Protein AF-A0A453PTB4-F1 (afdb_monomer)

Radius of gyration: 17.23 Å; Cα contacts (8 Å, |Δi|>4): 61; chains: 1; bounding box: 40×34×46 Å

Mean predicted aligned error: 6.84 Å

Secondary structure (DSSP, 8-state):
--HHHHHHHHHHHHHHHHHHIIIIIIITTTTGGGG--HHHHHHHHHHHHTHHHHHHHHS--TTTTTS-GGG-HHHHHHHHHHHHHHHIIIIIHHHHHHHHTPPP-S----S--

Organism: Aegilops tauschii subsp. strangulata (NCBI:txid200361)

Sequence (113 aa):
ADGSKRWGEKFFLLYTPFWLTLCLGVVVPFKLYESFTELEYLVLGLVSTVPAFVIPLLFVGKADSIRSLKDRYWVKANVWIIIFSYVGNYFWTHYFFTVLGASYTFPSWRMNN

Solvent-accessible surface area (backbone atoms only — not comparable to full-atom values): 6624 Å² total; per-residue (Å²): 129,62,61,35,49,58,49,35,54,53,49,52,63,68,46,48,60,57,45,44,42,50,50,63,62,42,35,54,77,70,48,49,66,81,77,47,49,32,63,53,51,50,48,54,52,44,68,55,46,49,55,74,53,52,50,58,67,74,61,59,51,80,68,40,67,86,49,57,68,87,74,33,43,54,50,52,52,50,53,49,50,51,53,52,48,49,49,45,65,68,65,46,44,58,55,54,29,64,74,69,72,54,79,87,84,71,68,64,78,70,93,70,135

Foldseek 3Di:
DQPLVVVLVVLVVVLVCVLCCLVVVPCVVVVVQVVDAQVNVVVNVCVSVVCLVVVCVVDPDPSCPVPDLVPRPSSVVVVVVVVCCCCCVPPVVVVVCVVVVHDDPGHHDDPDD

pLDDT: mean 83.21, std 9.12, range [52.53, 93.94]

Structure (mmCIF, N/CA/C/O backbone):
data_AF-A0A453PTB4-F1
#
_entry.id   AF-A0A453PTB4-F1
#
loop_
_atom_site.group_PDB
_atom_site.id
_atom_site.type_symbol
_atom_site.label_atom_id
_atom_site.label_alt_id
_atom_site.label_comp_id
_atom_site.label_asym_id
_atom_site.label_entity_id
_atom_site.label_seq_id
_atom_site.pdbx_PDB_ins_code
_atom_site.Cartn_x
_atom_site.Cartn_y
_atom_site.Cartn_z
_atom_site.occupancy
_atom_site.B_iso_or_equiv
_atom_site.auth_seq_id
_atom_site.auth_comp_id
_atom_site.auth_asym_id
_atom_site.auth_atom_id
_atom_site.pdbx_PDB_model_num
ATOM 1 N N . ALA A 1 1 ? 9.752 8.752 -24.325 1.00 54.38 1 ALA A N 1
ATOM 2 C CA . ALA A 1 1 ? 9.375 8.381 -22.944 1.00 54.38 1 ALA A CA 1
ATOM 3 C C . ALA A 1 1 ? 10.131 7.116 -22.555 1.00 54.38 1 ALA A C 1
ATOM 5 O O . ALA A 1 1 ? 10.164 6.198 -23.366 1.00 54.38 1 ALA A O 1
ATOM 6 N N . ASP A 1 2 ? 10.768 7.081 -21.381 1.00 77.75 2 ASP A N 1
ATOM 7 C CA . ASP A 1 2 ? 11.535 5.913 -20.921 1.00 77.75 2 ASP A CA 1
ATOM 8 C C . ASP A 1 2 ? 10.615 4.682 -20.780 1.00 77.75 2 ASP A C 1
ATOM 10 O O . ASP A 1 2 ? 9.521 4.773 -20.211 1.00 77.75 2 ASP A O 1
ATOM 14 N N . GLY A 1 3 ? 11.027 3.539 -21.335 1.00 80.12 3 GLY A N 1
ATOM 15 C CA . GLY A 1 3 ? 10.202 2.327 -21.412 1.00 80.12 3 GLY A CA 1
ATOM 16 C C . GLY A 1 3 ? 9.817 1.768 -20.038 1.00 80.12 3 GLY A C 1
ATOM 17 O O . GLY A 1 3 ? 8.712 1.247 -19.884 1.00 80.12 3 GLY A O 1
ATOM 18 N N . SER A 1 4 ? 10.692 1.958 -19.044 1.00 81.19 4 SER A N 1
ATOM 19 C CA . SER A 1 4 ? 10.474 1.595 -17.635 1.00 81.19 4 SER A CA 1
ATOM 20 C C . SER A 1 4 ? 9.325 2.389 -17.006 1.00 81.19 4 SER A C 1
ATOM 22 O O . SER A 1 4 ? 8.403 1.824 -16.417 1.00 81.19 4 SER A O 1
ATOM 24 N N . LYS A 1 5 ? 9.319 3.714 -17.213 1.00 84.75 5 LYS A N 1
ATOM 25 C CA . LYS A 1 5 ? 8.285 4.608 -16.677 1.00 84.75 5 LYS A CA 1
ATOM 26 C C . LYS A 1 5 ? 6.906 4.266 -17.236 1.00 84.75 5 LYS A C 1
ATOM 28 O O . LYS A 1 5 ? 5.970 4.062 -16.470 1.00 84.75 5 LYS A O 1
ATOM 33 N N . ARG A 1 6 ? 6.803 4.108 -18.561 1.00 87.19 6 ARG A N 1
ATOM 34 C CA . ARG A 1 6 ? 5.532 3.769 -19.226 1.00 87.19 6 ARG A CA 1
ATOM 35 C C . ARG A 1 6 ? 4.959 2.438 -18.740 1.00 87.19 6 ARG A C 1
ATOM 37 O O . ARG A 1 6 ? 3.744 2.292 -18.641 1.00 87.19 6 ARG A O 1
ATOM 44 N N . TRP A 1 7 ? 5.818 1.447 -18.511 1.00 87.44 7 TRP A N 1
ATOM 45 C CA . TRP A 1 7 ? 5.382 0.150 -18.006 1.00 87.44 7 TRP A CA 1
ATOM 46 C C . TRP A 1 7 ? 4.860 0.263 -16.568 1.00 87.44 7 TRP A C 1
ATOM 48 O O . TRP A 1 7 ? 3.751 -0.196 -16.299 1.00 87.44 7 TRP A O 1
ATOM 58 N N . GLY A 1 8 ? 5.599 0.952 -15.690 1.00 86.75 8 GLY A N 1
ATOM 59 C CA . GLY A 1 8 ? 5.185 1.180 -14.305 1.00 86.75 8 GLY A CA 1
ATOM 60 C C . GLY A 1 8 ? 3.863 1.944 -14.194 1.00 86.75 8 GLY A C 1
ATOM 61 O O . GLY A 1 8 ? 2.968 1.505 -13.483 1.00 86.75 8 GLY A O 1
ATOM 62 N N . GLU A 1 9 ? 3.690 3.033 -14.947 1.00 89.62 9 GLU A N 1
ATOM 63 C CA . GLU A 1 9 ? 2.439 3.812 -14.954 1.00 89.62 9 GLU A CA 1
ATOM 64 C C . GLU A 1 9 ? 1.232 2.970 -15.385 1.00 89.62 9 GLU A C 1
ATOM 66 O O . GLU A 1 9 ? 0.188 3.007 -14.735 1.00 89.62 9 GLU A O 1
ATOM 71 N N . LYS A 1 10 ? 1.379 2.161 -16.445 1.00 89.50 10 LYS A N 1
ATOM 72 C CA . LYS A 1 10 ? 0.318 1.240 -16.881 1.00 89.50 10 LYS A CA 1
ATOM 73 C C . LYS A 1 10 ? -0.006 0.198 -15.817 1.00 89.50 10 LYS A C 1
ATOM 75 O O . LYS A 1 10 ? -1.179 -0.094 -15.611 1.00 89.50 10 LYS A O 1
ATOM 80 N N . PHE A 1 11 ? 1.014 -0.355 -15.162 1.00 90.06 11 PHE A N 1
ATOM 81 C CA . PHE A 1 11 ? 0.823 -1.312 -14.079 1.00 90.06 11 PHE A CA 1
ATOM 82 C C . PHE A 1 11 ? 0.032 -0.689 -12.924 1.00 90.06 11 PHE A C 1
ATOM 84 O O . PHE A 1 11 ? -0.995 -1.240 -12.538 1.00 90.06 11 PHE A O 1
ATOM 91 N N . PHE A 1 12 ? 0.450 0.478 -12.424 1.00 89.94 12 PHE A N 1
ATOM 92 C CA . PHE A 1 12 ? -0.246 1.141 -11.320 1.00 89.94 12 PHE A CA 1
ATOM 93 C C . PHE A 1 12 ? -1.689 1.488 -11.680 1.00 89.94 12 PHE A C 1
ATOM 95 O O . PHE A 1 12 ? -2.577 1.244 -10.872 1.00 89.94 12 PHE A O 1
ATOM 102 N N . LEU A 1 13 ? -1.937 1.971 -12.900 1.00 92.19 13 LEU A N 1
ATOM 103 C CA . LEU A 1 13 ? -3.284 2.311 -13.359 1.00 92.19 13 LEU A CA 1
ATOM 104 C C . LEU A 1 13 ? -4.198 1.079 -13.475 1.00 92.19 13 LEU A C 1
ATOM 106 O O . LEU A 1 13 ? -5.373 1.154 -13.129 1.00 92.19 13 LEU A O 1
ATOM 110 N N . LEU A 1 14 ? -3.663 -0.065 -13.914 1.00 91.56 14 LEU A N 1
ATOM 111 C CA . LEU A 1 14 ? -4.390 -1.342 -13.923 1.00 91.56 14 LEU A CA 1
ATOM 112 C C . LEU A 1 14 ? -4.573 -1.932 -12.522 1.00 91.56 14 LEU A C 1
ATOM 114 O O . LEU A 1 14 ? -5.521 -2.677 -12.294 1.00 91.56 14 LEU A O 1
ATOM 118 N N . TYR A 1 15 ? -3.677 -1.609 -11.591 1.00 91.12 15 TYR A N 1
ATOM 119 C CA . TYR A 1 15 ? -3.769 -2.026 -10.198 1.00 91.12 15 TYR A CA 1
ATOM 120 C C . TYR A 1 15 ? -4.763 -1.174 -9.395 1.00 91.12 15 TYR A C 1
ATOM 122 O O . TYR A 1 15 ? -5.348 -1.658 -8.428 1.00 91.12 15 TYR A O 1
ATOM 130 N N . THR A 1 16 ? -5.004 0.076 -9.801 1.00 91.62 16 THR A N 1
ATOM 131 C CA . THR A 1 16 ? -5.905 1.006 -9.107 1.00 91.62 16 THR A CA 1
ATOM 132 C C . THR A 1 16 ? -7.298 0.427 -8.803 1.00 91.62 16 THR A C 1
ATOM 134 O O . THR A 1 16 ? -7.738 0.535 -7.657 1.00 91.62 16 THR A O 1
ATOM 137 N N . PRO A 1 17 ? -7.989 -0.246 -9.742 1.00 93.94 17 PRO A N 1
ATOM 138 C CA . PRO A 1 17 ? -9.278 -0.871 -9.465 1.00 93.94 17 PRO A CA 1
ATOM 139 C C . PRO A 1 17 ? -9.236 -1.941 -8.371 1.00 93.94 17 PRO A C 1
ATOM 141 O O . PRO A 1 17 ? -10.226 -2.109 -7.669 1.00 93.94 17 PRO A O 1
ATOM 144 N N . PHE A 1 18 ? -8.125 -2.662 -8.191 1.00 92.75 18 PHE A N 1
ATOM 145 C CA . PHE A 1 18 ? -8.049 -3.759 -7.220 1.00 92.75 18 PHE A CA 1
ATOM 146 C C . PHE A 1 18 ? -8.206 -3.258 -5.781 1.00 92.75 18 PHE A C 1
ATOM 148 O O . PHE A 1 18 ? -9.111 -3.684 -5.067 1.00 92.75 18 PHE A O 1
ATOM 155 N N . TRP A 1 19 ? -7.371 -2.310 -5.354 1.00 91.31 19 TRP A N 1
ATOM 156 C CA . TRP A 1 19 ? -7.461 -1.798 -3.985 1.00 91.31 19 TRP A CA 1
ATOM 157 C C . TRP A 1 19 ? -8.704 -0.920 -3.783 1.00 91.31 19 TRP A C 1
ATOM 159 O O . TRP A 1 19 ? -9.279 -0.924 -2.697 1.00 91.31 19 TRP A O 1
ATOM 169 N N . LEU A 1 20 ? -9.170 -0.213 -4.824 1.00 92.94 20 LEU A N 1
ATOM 170 C CA . LEU A 1 20 ? -10.415 0.559 -4.759 1.00 92.94 20 LEU A CA 1
ATOM 171 C C . LEU A 1 20 ? -11.633 -0.344 -4.563 1.00 92.94 20 LEU A C 1
ATOM 173 O O . LEU A 1 20 ? -12.476 -0.053 -3.722 1.00 92.94 20 LEU A O 1
ATOM 177 N N . THR A 1 21 ? -11.734 -1.440 -5.315 1.00 93.75 21 THR A N 1
ATOM 178 C CA . THR A 1 21 ? -12.848 -2.390 -5.170 1.00 93.75 21 THR A CA 1
ATOM 179 C C . THR A 1 21 ? -12.804 -3.085 -3.814 1.00 93.75 21 THR A C 1
ATOM 181 O O . THR A 1 21 ? -13.838 -3.183 -3.163 1.00 93.75 21 THR A O 1
ATOM 184 N N . LEU A 1 22 ? -11.621 -3.472 -3.332 1.00 92.06 22 LEU A N 1
ATOM 185 C CA . LEU A 1 22 ? -11.445 -4.037 -1.993 1.00 92.06 22 LEU A CA 1
ATOM 186 C C . LEU A 1 22 ? -11.893 -3.055 -0.891 1.00 92.06 22 LEU A C 1
ATOM 188 O O . LEU A 1 22 ? -12.760 -3.379 -0.081 1.00 92.06 22 LEU A O 1
ATOM 192 N N . CYS A 1 23 ? -11.341 -1.840 -0.866 1.00 90.31 23 CYS A N 1
ATOM 193 C CA . CYS A 1 23 ? -11.603 -0.883 0.210 1.00 90.31 23 CYS A CA 1
ATOM 194 C C . CYS A 1 23 ? -12.980 -0.212 0.077 1.00 90.31 23 CYS A C 1
ATOM 196 O O . CYS A 1 23 ? -13.773 -0.220 1.014 1.00 90.31 23 CYS A O 1
ATOM 198 N N . LEU A 1 24 ? -13.286 0.369 -1.085 1.00 90.94 24 LEU A N 1
ATOM 199 C CA . LEU A 1 24 ? -14.508 1.155 -1.292 1.00 90.94 24 LEU A CA 1
ATOM 200 C C . LEU A 1 24 ? -15.682 0.323 -1.810 1.00 90.94 24 LEU A C 1
ATOM 202 O O . LEU A 1 24 ? -16.826 0.703 -1.591 1.00 90.94 24 LEU A O 1
ATOM 206 N N . GLY A 1 25 ? -15.422 -0.781 -2.510 1.00 91.81 25 GLY A N 1
ATOM 207 C CA . GLY A 1 25 ? -16.471 -1.653 -3.048 1.00 91.81 25 GLY A CA 1
ATOM 208 C C . GLY A 1 25 ? -16.929 -2.741 -2.076 1.00 91.81 25 GLY A C 1
ATOM 209 O O . GLY A 1 25 ? -18.082 -3.158 -2.145 1.00 91.81 25 GLY A O 1
ATOM 210 N N . VAL A 1 26 ? -16.060 -3.182 -1.160 1.00 91.88 26 VAL A N 1
ATOM 211 C CA . VAL A 1 26 ? -16.374 -4.242 -0.189 1.00 91.88 26 VAL A CA 1
ATOM 212 C C . VAL A 1 26 ? -16.363 -3.706 1.241 1.00 91.88 26 VAL A C 1
ATOM 214 O O . VAL A 1 26 ? -17.392 -3.725 1.910 1.00 91.88 26 VAL A O 1
ATOM 217 N N . VAL A 1 27 ? -15.240 -3.181 1.731 1.00 91.50 27 VAL A N 1
ATOM 218 C CA . VAL A 1 27 ? -15.134 -2.827 3.160 1.00 91.50 27 VAL A CA 1
ATOM 219 C C . VAL A 1 27 ? -16.122 -1.730 3.570 1.00 91.50 27 VAL A C 1
ATOM 221 O O . VAL A 1 27 ? -16.765 -1.857 4.613 1.00 91.50 27 VAL A O 1
ATOM 224 N N . VAL A 1 28 ? -16.285 -0.685 2.753 1.00 91.38 28 VAL A N 1
ATOM 225 C CA . VAL A 1 28 ? -17.200 0.429 3.061 1.00 91.38 28 VAL A CA 1
ATOM 226 C C . VAL A 1 28 ? -18.684 0.032 2.970 1.00 91.38 28 VAL A C 1
ATOM 228 O O . VAL A 1 28 ?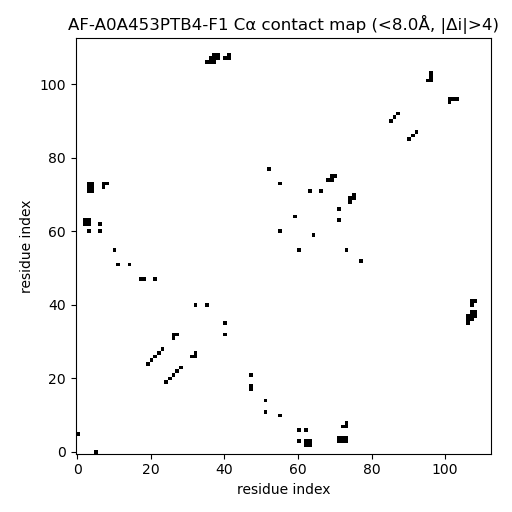 -19.391 0.251 3.954 1.00 91.38 28 VAL A O 1
ATOM 231 N N . PRO A 1 29 ? -19.199 -0.574 1.877 1.00 92.25 29 PRO A N 1
ATOM 232 C CA . PRO A 1 29 ? -20.634 -0.844 1.745 1.00 92.25 29 PRO A CA 1
ATOM 233 C C . PRO A 1 29 ? -21.146 -1.880 2.746 1.00 92.25 29 PRO A C 1
ATOM 235 O O . PRO A 1 29 ? -22.265 -1.759 3.238 1.00 92.25 29 PRO A O 1
ATOM 238 N N . PHE A 1 30 ? -20.312 -2.866 3.088 1.00 91.69 30 PHE A N 1
ATOM 239 C CA . PHE A 1 30 ? -20.631 -3.877 4.097 1.00 91.69 30 PHE A CA 1
ATOM 240 C C . PHE A 1 30 ? -20.300 -3.431 5.528 1.00 91.69 30 PHE A C 1
ATOM 242 O O . PHE A 1 30 ? -20.518 -4.201 6.459 1.00 91.69 30 PHE A O 1
ATOM 249 N N . LYS A 1 31 ? -19.779 -2.208 5.713 1.00 88.62 31 LYS A N 1
ATOM 250 C CA . LYS A 1 31 ? -19.383 -1.643 7.014 1.00 88.62 31 LYS A CA 1
ATOM 251 C C . LYS A 1 31 ? -18.438 -2.533 7.825 1.00 88.62 31 LYS A C 1
ATOM 253 O O . LYS A 1 31 ? -18.411 -2.466 9.049 1.00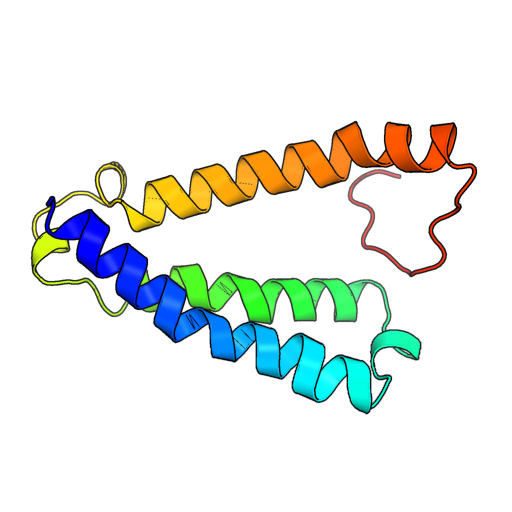 88.62 31 LYS A O 1
ATOM 258 N N . LEU A 1 32 ? -17.624 -3.346 7.150 1.00 87.25 32 LEU A N 1
ATOM 259 C CA . LEU A 1 32 ? -16.733 -4.307 7.813 1.00 87.25 32 LEU A CA 1
ATOM 260 C C . LEU A 1 32 ? -15.712 -3.607 8.716 1.00 87.25 32 LEU A C 1
ATOM 262 O O . LEU A 1 32 ? -15.297 -4.155 9.734 1.00 87.25 32 LEU A O 1
ATOM 266 N N . TYR A 1 33 ? -15.375 -2.363 8.371 1.00 84.75 33 TYR A N 1
ATOM 267 C CA . TYR A 1 33 ? -14.504 -1.513 9.165 1.00 84.75 33 TYR A CA 1
ATOM 268 C C . TYR A 1 33 ? -15.020 -1.309 10.605 1.00 84.75 33 TYR A C 1
ATOM 270 O O . TYR A 1 33 ? -14.211 -1.181 11.508 1.00 84.75 33 TYR A O 1
ATOM 278 N N . GLU A 1 34 ? -16.329 -1.335 10.878 1.00 85.88 34 GLU A N 1
ATOM 279 C CA . GLU A 1 34 ? -16.841 -1.127 12.248 1.00 85.88 34 GLU A CA 1
ATOM 280 C C . GLU A 1 34 ? -16.464 -2.267 13.205 1.00 85.88 34 GLU A C 1
ATOM 282 O O . GLU A 1 34 ? -16.318 -2.049 14.406 1.00 85.88 34 GLU A O 1
ATOM 287 N N . SER A 1 35 ? -16.287 -3.478 12.673 1.00 84.88 35 SER A N 1
ATOM 288 C CA . SER A 1 35 ? -15.917 -4.667 13.446 1.00 84.88 35 SER A CA 1
ATOM 289 C C . SER A 1 35 ? -14.416 -4.943 13.487 1.00 84.88 35 SER A C 1
ATOM 291 O O . SER A 1 35 ? -13.996 -5.855 14.195 1.00 84.88 35 SER A O 1
ATOM 293 N N . PHE A 1 36 ? -13.612 -4.204 12.719 1.00 87.62 36 PHE A N 1
ATOM 294 C CA . PHE A 1 36 ? -12.194 -4.507 12.582 1.00 87.62 36 PHE A CA 1
ATOM 295 C C . PHE A 1 36 ? -11.390 -4.111 13.820 1.00 87.62 36 PHE A C 1
ATOM 297 O O . PHE A 1 36 ? -11.450 -2.995 14.333 1.00 87.62 36 PHE A O 1
ATOM 304 N N . THR A 1 37 ? -10.569 -5.053 14.251 1.00 86.50 37 THR A N 1
ATOM 305 C CA . THR A 1 37 ? -9.483 -4.894 15.208 1.00 86.50 37 THR A CA 1
ATOM 306 C C . THR A 1 37 ? -8.258 -4.269 14.533 1.00 86.50 37 THR A C 1
ATOM 308 O O . THR A 1 37 ? -8.137 -4.218 13.307 1.00 86.50 37 THR A O 1
ATOM 311 N N . GLU A 1 38 ? -7.297 -3.808 15.337 1.00 87.56 38 GLU A N 1
ATOM 312 C CA . GLU A 1 38 ? -6.058 -3.163 14.865 1.00 87.56 38 GLU A CA 1
ATOM 313 C C . GLU A 1 38 ? -5.297 -4.016 13.836 1.00 87.56 38 GLU A C 1
ATOM 315 O O . GLU A 1 38 ? -4.765 -3.498 12.851 1.00 87.56 38 GLU A O 1
ATOM 320 N N . LEU A 1 39 ? -5.272 -5.335 14.053 1.00 87.50 39 LEU A N 1
ATOM 321 C CA . LEU A 1 39 ? -4.612 -6.295 13.170 1.00 87.50 39 LEU A CA 1
ATOM 322 C C . LEU A 1 39 ? -5.337 -6.445 11.834 1.00 87.50 39 LEU A C 1
ATOM 324 O O . LEU A 1 39 ? -4.683 -6.533 10.800 1.00 87.50 39 LEU A O 1
ATOM 328 N N . GLU A 1 40 ? -6.667 -6.456 11.825 1.00 89.69 40 GLU A N 1
ATOM 329 C CA . GLU A 1 40 ? -7.450 -6.604 10.593 1.00 89.69 40 GLU A CA 1
ATOM 330 C C . GLU A 1 40 ? -7.295 -5.379 9.692 1.00 89.69 40 GLU A C 1
ATOM 332 O O . GLU A 1 40 ? -7.124 -5.522 8.480 1.00 89.69 40 GLU A O 1
ATOM 337 N N . TYR A 1 41 ? -7.227 -4.183 10.281 1.00 87.88 41 TYR A N 1
ATOM 338 C CA . TYR A 1 41 ? -6.872 -2.967 9.552 1.00 87.88 41 TYR A CA 1
ATOM 339 C C . TYR A 1 41 ? -5.454 -3.014 8.977 1.00 87.88 41 TYR A C 1
ATOM 341 O O . TYR A 1 41 ? -5.245 -2.641 7.817 1.00 87.88 41 TYR A O 1
ATOM 349 N N . LEU A 1 42 ? -4.482 -3.502 9.753 1.00 89.62 42 LEU A N 1
ATOM 350 C CA . LEU A 1 42 ? -3.112 -3.677 9.273 1.00 89.62 42 LEU A CA 1
ATOM 351 C C . LEU A 1 42 ? -3.061 -4.676 8.109 1.00 89.62 42 LEU A C 1
ATOM 353 O O . LEU A 1 42 ? -2.455 -4.389 7.076 1.00 89.62 42 LEU A O 1
ATOM 357 N N . VAL A 1 43 ? -3.728 -5.824 8.245 1.00 91.25 43 VAL A N 1
ATOM 358 C CA . VAL A 1 43 ? -3.797 -6.858 7.205 1.00 91.25 43 VAL A CA 1
ATOM 359 C C . VAL A 1 43 ? -4.485 -6.323 5.952 1.00 91.25 43 VAL A C 1
ATOM 361 O O . VAL A 1 43 ? -3.975 -6.545 4.858 1.00 91.25 43 VAL A O 1
ATOM 364 N N . LEU A 1 44 ? -5.575 -5.562 6.075 1.00 91.19 44 LEU A N 1
ATOM 365 C CA . LEU A 1 44 ? -6.238 -4.921 4.936 1.00 91.19 44 LEU A CA 1
ATOM 366 C C . LEU A 1 44 ? -5.284 -3.976 4.177 1.00 91.19 44 LEU A C 1
ATOM 368 O O . LEU A 1 44 ? -5.215 -3.995 2.941 1.00 91.19 44 LEU A O 1
ATOM 372 N N . GLY A 1 45 ? -4.500 -3.182 4.911 1.00 89.38 45 GLY A N 1
ATOM 373 C CA . GLY A 1 45 ? -3.448 -2.333 4.348 1.00 89.38 45 GLY A CA 1
ATOM 374 C C . GLY A 1 45 ? -2.344 -3.139 3.655 1.00 89.38 45 GLY A C 1
ATOM 375 O O . GLY A 1 45 ? -1.914 -2.801 2.552 1.00 89.38 45 GLY A O 1
ATOM 376 N N . LEU A 1 46 ? -1.910 -4.252 4.245 1.00 91.19 46 LEU A N 1
ATOM 377 C CA . LEU A 1 46 ? -0.903 -5.129 3.641 1.00 91.19 46 LEU A CA 1
ATOM 378 C C . LEU A 1 46 ? -1.433 -5.826 2.382 1.00 91.19 46 LEU A C 1
ATOM 380 O O . LEU A 1 46 ? -0.758 -5.821 1.358 1.00 91.19 46 LEU A O 1
ATOM 384 N N . V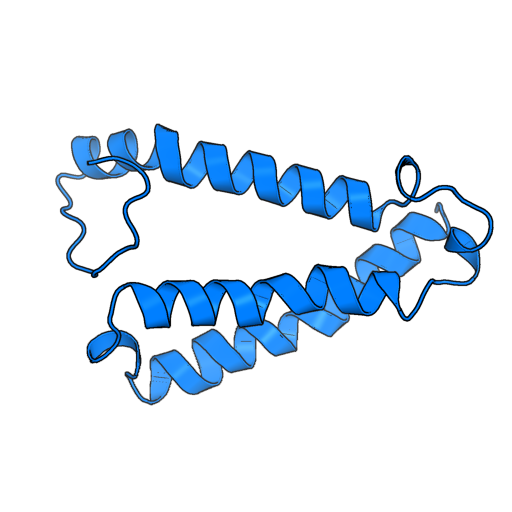AL A 1 47 ? -2.654 -6.357 2.402 1.00 92.62 47 VAL A N 1
ATOM 385 C CA . VAL A 1 47 ? -3.277 -7.013 1.239 1.00 92.62 47 VAL A CA 1
ATOM 386 C C . VAL A 1 47 ? -3.451 -6.038 0.073 1.00 92.62 47 VAL A C 1
ATOM 388 O O . VAL A 1 47 ? -3.291 -6.430 -1.080 1.00 92.62 47 VAL A O 1
ATOM 391 N N . SER A 1 48 ? -3.726 -4.763 0.349 1.00 89.88 48 SER A N 1
ATOM 392 C CA . SER A 1 48 ? -3.842 -3.730 -0.688 1.00 89.88 48 SER A CA 1
ATOM 393 C C . SER A 1 48 ? -2.498 -3.191 -1.192 1.00 89.88 48 SER A C 1
ATOM 395 O O . SER A 1 48 ? -2.442 -2.663 -2.304 1.00 89.88 48 SER A O 1
ATOM 397 N N . THR A 1 49 ? -1.404 -3.338 -0.441 1.00 89.62 49 THR A N 1
ATOM 398 C CA . THR A 1 49 ? -0.087 -2.785 -0.813 1.00 89.62 49 THR A CA 1
ATOM 399 C C . THR A 1 49 ? 0.902 -3.840 -1.302 1.00 89.62 49 THR A C 1
ATOM 401 O O . THR A 1 49 ? 1.565 -3.616 -2.309 1.00 89.62 49 THR A O 1
ATOM 404 N N . VAL A 1 50 ? 0.981 -5.011 -0.667 1.00 90.06 50 VAL A N 1
ATOM 405 C CA . VAL A 1 50 ? 1.933 -6.089 -0.996 1.00 90.06 50 VAL A CA 1
ATOM 406 C C . VAL A 1 50 ? 1.858 -6.525 -2.467 1.00 90.06 50 VAL A C 1
ATOM 408 O O . VAL A 1 50 ? 2.917 -6.632 -3.096 1.00 90.06 50 VAL A O 1
ATOM 411 N N . PRO A 1 51 ? 0.676 -6.717 -3.087 1.00 88.88 51 PRO A N 1
ATOM 412 C CA . PRO A 1 51 ? 0.613 -7.098 -4.496 1.00 88.88 51 PRO A CA 1
ATOM 413 C C . PRO A 1 51 ? 1.210 -6.039 -5.435 1.00 88.88 51 PRO A C 1
ATOM 415 O O . PRO A 1 51 ? 1.782 -6.401 -6.464 1.00 88.88 51 PRO A O 1
ATOM 418 N N . ALA A 1 52 ? 1.182 -4.754 -5.060 1.00 87.56 52 ALA A N 1
ATOM 419 C CA . ALA A 1 52 ? 1.826 -3.681 -5.822 1.00 87.56 52 ALA A CA 1
ATOM 420 C C . ALA A 1 52 ? 3.360 -3.816 -5.878 1.00 87.56 52 ALA A C 1
ATOM 422 O O . ALA A 1 52 ? 3.984 -3.220 -6.754 1.00 87.56 52 ALA A O 1
ATOM 423 N N . PHE A 1 53 ? 3.966 -4.608 -4.986 1.00 87.19 53 PHE A N 1
ATOM 424 C CA . PHE A 1 53 ? 5.390 -4.958 -5.003 1.00 87.19 53 PHE A CA 1
ATOM 425 C C . PHE A 1 53 ? 5.636 -6.345 -5.596 1.00 87.19 53 PHE A C 1
ATOM 427 O O . PHE A 1 53 ? 6.543 -6.520 -6.407 1.00 87.19 53 PHE A O 1
ATOM 434 N N . VAL A 1 54 ? 4.826 -7.335 -5.217 1.0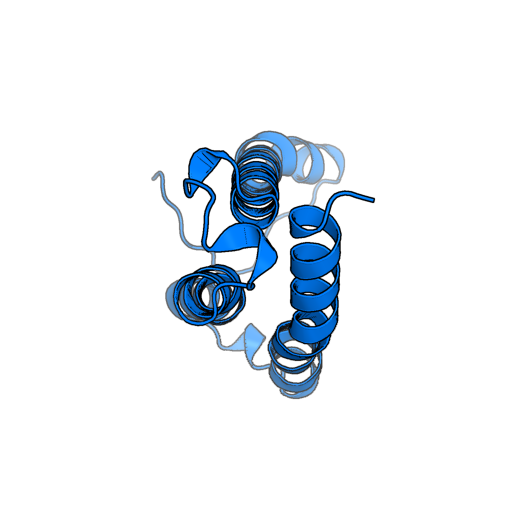0 87.75 54 VAL A N 1
ATOM 435 C CA . VAL A 1 54 ? 5.026 -8.733 -5.625 1.00 87.75 54 VAL A CA 1
ATOM 436 C C . VAL A 1 54 ? 4.757 -8.927 -7.117 1.00 87.75 54 VAL A C 1
ATOM 438 O O . VAL A 1 54 ? 5.554 -9.562 -7.805 1.00 87.75 54 VAL A O 1
ATOM 441 N N . ILE A 1 55 ? 3.683 -8.345 -7.655 1.00 87.38 55 ILE A N 1
ATOM 442 C CA . ILE A 1 55 ? 3.335 -8.497 -9.073 1.00 87.38 55 ILE A CA 1
ATOM 443 C C . ILE A 1 55 ? 4.434 -7.940 -9.996 1.00 87.38 55 ILE A C 1
ATOM 445 O O . ILE A 1 55 ? 4.845 -8.670 -10.900 1.00 87.38 55 ILE A O 1
ATOM 449 N N . PRO A 1 56 ? 4.980 -6.722 -9.797 1.00 84.56 56 PRO A N 1
ATOM 450 C CA . PRO A 1 56 ? 6.048 -6.219 -10.659 1.00 84.56 56 PRO A CA 1
ATOM 451 C C . PRO A 1 56 ? 7.411 -6.890 -10.430 1.00 84.56 56 PRO A C 1
ATOM 453 O O . PRO A 1 56 ? 8.282 -6.793 -11.299 1.00 84.56 56 PRO A O 1
ATOM 456 N N . LEU A 1 57 ? 7.606 -7.588 -9.303 1.00 84.25 57 LEU A N 1
ATOM 457 C CA . LEU A 1 57 ? 8.761 -8.469 -9.099 1.00 84.25 57 LEU A CA 1
ATOM 458 C C . LEU A 1 57 ? 8.652 -9.757 -9.924 1.00 84.25 57 LEU A C 1
ATOM 460 O O . LEU A 1 57 ? 9.651 -10.178 -10.505 1.00 84.25 57 LEU A O 1
ATOM 464 N N . LEU A 1 58 ? 7.462 -10.363 -9.995 1.00 83.44 58 LEU A N 1
ATOM 465 C CA . LEU A 1 58 ? 7.230 -11.613 -10.730 1.00 83.44 58 LEU A CA 1
ATOM 466 C C . LEU A 1 58 ? 7.075 -11.387 -12.241 1.00 83.44 58 LEU A C 1
ATOM 468 O O . LEU A 1 58 ? 7.625 -12.136 -13.045 1.00 83.44 58 LEU A O 1
ATOM 472 N N . PHE A 1 59 ? 6.366 -10.332 -12.640 1.00 80.25 59 PHE A N 1
ATOM 473 C CA . PHE A 1 59 ? 6.095 -10.000 -14.038 1.00 80.25 59 PHE A CA 1
ATOM 474 C C . PHE A 1 59 ? 6.920 -8.793 -14.474 1.00 80.25 59 PHE A C 1
ATOM 476 O O . PHE A 1 59 ? 6.404 -7.694 -14.661 1.00 80.25 59 PHE A O 1
AT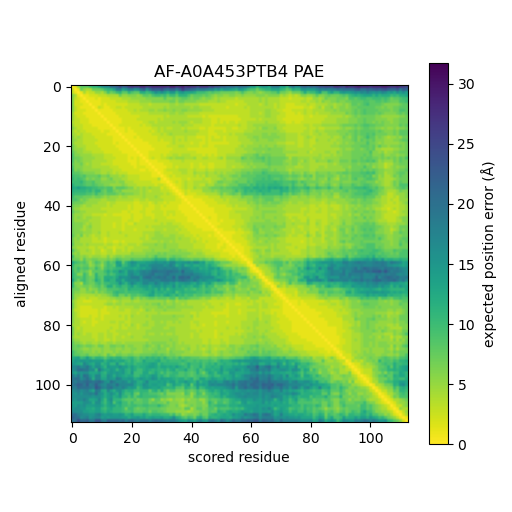OM 483 N N . VAL A 1 60 ? 8.227 -8.993 -14.643 1.00 76.25 60 VAL A N 1
ATOM 484 C CA . VAL A 1 60 ? 9.136 -7.916 -15.051 1.00 76.25 60 VAL A CA 1
ATOM 485 C C . VAL A 1 60 ? 8.871 -7.512 -16.506 1.00 76.25 60 VAL A C 1
ATOM 487 O O . VAL A 1 60 ? 8.943 -8.331 -17.425 1.00 76.25 60 VAL A O 1
ATOM 490 N N . GLY A 1 61 ? 8.599 -6.225 -16.740 1.00 73.25 61 GLY A N 1
ATOM 491 C CA . GLY A 1 61 ? 8.471 -5.685 -18.092 1.00 73.25 61 GLY A CA 1
ATOM 492 C C . GLY A 1 61 ? 9.755 -5.878 -18.908 1.00 73.25 61 GLY A C 1
ATOM 493 O O . GLY A 1 61 ? 10.858 -5.714 -18.393 1.00 73.25 61 GLY A O 1
ATOM 494 N N . LYS A 1 62 ? 9.640 -6.165 -20.214 1.00 70.56 62 LYS A N 1
ATOM 495 C CA . LYS A 1 62 ? 10.808 -6.370 -21.103 1.00 70.56 62 LYS A CA 1
ATOM 496 C C . LYS A 1 62 ? 11.833 -5.227 -21.021 1.00 70.56 62 LYS A C 1
ATOM 498 O O . LYS A 1 62 ? 13.030 -5.487 -21.030 1.00 70.56 62 LYS A O 1
ATOM 503 N N . ALA A 1 63 ? 11.362 -3.987 -20.868 1.00 69.56 63 ALA A N 1
ATOM 504 C CA . ALA A 1 63 ? 12.198 -2.792 -20.716 1.00 69.56 63 ALA A CA 1
ATOM 505 C C . ALA A 1 63 ? 12.968 -2.721 -19.379 1.00 69.56 63 ALA A C 1
ATOM 507 O O . ALA A 1 63 ? 13.992 -2.047 -19.304 1.00 69.56 63 ALA A O 1
ATOM 508 N N . ASP A 1 64 ? 12.496 -3.424 -18.348 1.00 69.75 64 ASP A N 1
ATOM 509 C CA . ASP A 1 64 ? 13.099 -3.486 -17.012 1.00 69.75 64 ASP A CA 1
ATOM 510 C C . ASP A 1 64 ? 13.937 -4.754 -16.790 1.00 69.75 64 ASP A C 1
ATOM 512 O O . ASP A 1 64 ? 14.697 -4.820 -15.825 1.00 69.75 64 ASP A O 1
ATOM 516 N N . SER A 1 65 ? 13.841 -5.745 -17.685 1.00 69.44 65 SER A N 1
ATOM 517 C CA . SER A 1 65 ? 14.559 -7.025 -17.572 1.00 69.44 65 SER A CA 1
ATOM 518 C C . SER A 1 65 ? 16.085 -6.873 -17.568 1.00 69.44 65 SER A C 1
ATOM 520 O O . SER A 1 65 ? 16.772 -7.606 -16.867 1.00 69.44 65 SER A O 1
ATOM 522 N N . ILE A 1 66 ? 16.603 -5.875 -18.290 1.00 72.50 66 ILE A N 1
ATOM 523 C CA . ILE A 1 66 ? 18.040 -5.588 -18.423 1.00 72.50 66 ILE A CA 1
ATOM 524 C C . ILE A 1 66 ? 18.542 -4.695 -17.269 1.00 72.50 66 ILE A C 1
ATOM 526 O O . ILE A 1 66 ? 19.741 -4.607 -17.019 1.00 72.50 66 ILE A O 1
ATOM 530 N N . ARG A 1 67 ? 17.636 -4.022 -16.543 1.00 74.25 67 ARG A N 1
ATOM 531 C CA . ARG A 1 67 ? 17.982 -3.024 -15.519 1.00 74.25 67 ARG A CA 1
ATOM 532 C C . ARG A 1 67 ? 17.970 -3.623 -14.112 1.00 74.25 67 ARG A C 1
ATOM 534 O O . ARG A 1 67 ? 17.069 -4.389 -13.747 1.00 74.25 67 ARG A O 1
ATOM 541 N N . SER A 1 68 ? 18.935 -3.195 -13.296 1.00 81.44 68 SER A N 1
ATOM 542 C CA . SER A 1 68 ? 18.968 -3.480 -11.858 1.00 81.44 68 SER A CA 1
ATOM 543 C C . SER A 1 68 ? 17.730 -2.909 -11.162 1.00 81.44 68 SER A C 1
ATOM 545 O O . SER A 1 68 ? 17.190 -1.887 -11.587 1.00 81.44 68 SER A O 1
ATOM 547 N N . LEU A 1 69 ? 17.281 -3.541 -10.072 1.00 76.56 69 LEU A N 1
ATOM 548 C CA . LEU A 1 69 ? 16.074 -3.141 -9.333 1.00 76.56 69 LEU A CA 1
ATOM 549 C C . LEU A 1 69 ? 16.092 -1.662 -8.920 1.00 76.56 69 LEU A C 1
ATOM 551 O O . LEU A 1 69 ? 15.063 -0.998 -8.985 1.00 76.56 69 LEU A O 1
ATOM 555 N N . LYS A 1 70 ? 17.265 -1.127 -8.564 1.00 77.94 70 LYS A N 1
ATOM 556 C CA . LYS A 1 70 ? 17.431 0.273 -8.135 1.00 77.94 70 LYS A CA 1
ATOM 557 C C . LYS A 1 70 ? 17.115 1.285 -9.241 1.00 77.94 70 LYS A C 1
ATOM 559 O O . LYS A 1 70 ? 16.713 2.407 -8.9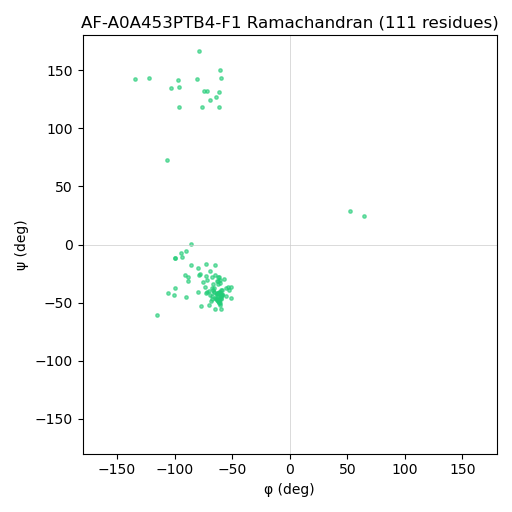42 1.00 77.94 70 LYS A O 1
ATOM 564 N N . ASP A 1 71 ? 17.263 0.891 -10.503 1.00 82.94 71 ASP A N 1
ATOM 565 C CA . ASP A 1 71 ? 17.054 1.769 -11.658 1.00 82.94 71 ASP A CA 1
ATOM 566 C C . ASP A 1 71 ? 15.637 1.685 -12.225 1.00 82.94 71 ASP A C 1
ATOM 568 O O . ASP A 1 71 ? 15.249 2.523 -13.044 1.00 82.94 71 ASP A O 1
ATOM 572 N N . ARG A 1 72 ? 14.843 0.709 -11.772 1.00 84.88 72 ARG A N 1
ATOM 573 C CA . ARG A 1 72 ? 13.463 0.523 -12.222 1.00 84.88 72 ARG A CA 1
ATOM 574 C C . ARG A 1 72 ? 12.571 1.618 -11.654 1.00 84.88 72 ARG A C 1
ATOM 576 O O . ARG A 1 72 ? 12.569 1.887 -10.450 1.00 84.88 72 ARG A O 1
ATOM 583 N N . TYR A 1 73 ? 11.767 2.225 -12.521 1.00 87.38 73 TYR A N 1
ATOM 584 C CA . TYR A 1 73 ? 10.885 3.326 -12.138 1.00 87.38 73 TYR A CA 1
ATOM 585 C C . TYR A 1 73 ? 9.888 2.925 -11.041 1.00 87.38 73 TYR A C 1
ATOM 587 O O . TYR A 1 73 ? 9.704 3.669 -10.082 1.00 87.38 73 TYR A O 1
ATOM 595 N N . TRP A 1 74 ? 9.290 1.733 -11.141 1.00 86.25 74 TRP A N 1
ATOM 596 C CA . TRP A 1 74 ? 8.295 1.264 -10.172 1.00 86.25 74 TRP A CA 1
ATOM 597 C C . TRP A 1 74 ? 8.875 1.093 -8.757 1.00 86.25 74 TRP A C 1
ATOM 599 O O . TRP A 1 74 ? 8.168 1.338 -7.782 1.00 86.25 74 TRP A O 1
ATOM 609 N N . VAL A 1 75 ? 10.162 0.741 -8.623 1.00 88.69 75 VAL A N 1
ATOM 610 C CA . VAL A 1 75 ? 10.839 0.652 -7.316 1.00 88.69 75 VAL A CA 1
ATOM 611 C C . VAL A 1 75 ? 10.986 2.044 -6.716 1.00 88.69 75 VAL A C 1
ATOM 613 O O . VAL A 1 75 ? 10.587 2.265 -5.575 1.00 88.69 75 VAL A O 1
ATOM 616 N N . LYS A 1 76 ? 11.487 3.007 -7.500 1.00 89.69 76 LYS A N 1
ATOM 617 C CA . LYS A 1 76 ? 11.630 4.406 -7.062 1.00 89.69 76 LYS A CA 1
ATOM 618 C C . LYS A 1 76 ? 10.283 5.011 -6.658 1.00 89.69 76 LYS A C 1
ATOM 620 O O . LYS A 1 76 ? 10.199 5.661 -5.621 1.00 89.69 76 LYS A O 1
ATOM 625 N N . ALA A 1 77 ? 9.237 4.759 -7.445 1.00 89.56 77 ALA A N 1
ATOM 626 C CA . ALA A 1 77 ? 7.885 5.234 -7.165 1.00 89.56 77 ALA A CA 1
ATOM 627 C C . ALA A 1 77 ? 7.344 4.677 -5.839 1.00 89.56 77 ALA A C 1
ATOM 629 O O . ALA A 1 77 ? 6.870 5.439 -5.003 1.00 89.56 77 ALA A O 1
ATOM 630 N N . ASN A 1 78 ? 7.474 3.370 -5.608 1.00 89.81 78 ASN A N 1
ATOM 631 C CA . ASN A 1 78 ? 7.016 2.763 -4.362 1.00 89.81 78 ASN A CA 1
ATOM 632 C C . ASN A 1 78 ? 7.814 3.237 -3.138 1.00 89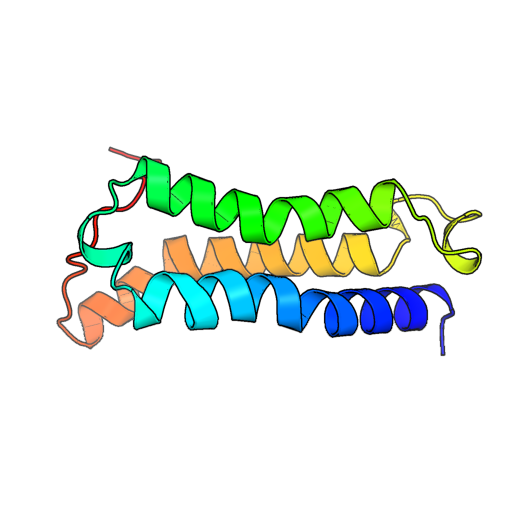.81 78 ASN A C 1
ATOM 634 O O . ASN A 1 78 ? 7.221 3.522 -2.103 1.00 89.81 78 ASN A O 1
ATOM 638 N N . VAL A 1 79 ? 9.142 3.367 -3.247 1.00 91.44 79 VAL A N 1
ATOM 639 C CA . VAL A 1 79 ? 9.978 3.899 -2.155 1.00 91.44 79 VAL A CA 1
ATOM 640 C C . VAL A 1 79 ? 9.558 5.323 -1.800 1.00 91.44 79 VAL A C 1
ATOM 642 O O . VAL A 1 79 ? 9.416 5.647 -0.623 1.00 91.44 79 VAL A O 1
ATOM 645 N N . TRP A 1 80 ? 9.302 6.159 -2.808 1.00 92.12 80 TRP A N 1
ATOM 646 C CA . TRP A 1 80 ? 8.796 7.509 -2.589 1.00 92.12 80 TRP A CA 1
ATOM 647 C C . TRP A 1 80 ? 7.447 7.507 -1.861 1.00 92.12 80 TRP A C 1
ATOM 649 O O . TRP A 1 80 ? 7.282 8.237 -0.886 1.00 92.12 80 TRP A O 1
ATOM 659 N N . ILE A 1 81 ? 6.510 6.651 -2.283 1.00 90.69 81 ILE A N 1
ATOM 660 C CA . ILE A 1 81 ? 5.197 6.511 -1.637 1.00 90.69 81 ILE A CA 1
ATOM 661 C C . ILE A 1 81 ? 5.342 6.051 -0.181 1.00 90.69 81 ILE A C 1
ATOM 663 O O . ILE A 1 81 ? 4.657 6.597 0.680 1.00 90.69 81 ILE A O 1
ATOM 667 N N . ILE A 1 82 ? 6.242 5.108 0.122 1.00 91.00 82 ILE A N 1
ATOM 668 C CA . ILE A 1 82 ? 6.501 4.656 1.501 1.00 91.00 82 ILE A CA 1
ATOM 669 C C . ILE A 1 82 ? 6.993 5.817 2.364 1.00 91.00 82 ILE A C 1
ATOM 671 O O . ILE A 1 82 ? 6.442 6.049 3.436 1.00 91.00 82 ILE A O 1
ATOM 675 N N . ILE A 1 83 ? 8.006 6.555 1.900 1.00 92.88 83 ILE A N 1
ATOM 676 C CA . ILE A 1 83 ? 8.578 7.680 2.653 1.00 92.88 83 ILE A CA 1
ATOM 677 C C . ILE A 1 83 ? 7.511 8.751 2.880 1.00 92.88 83 ILE A C 1
ATOM 679 O O . ILE A 1 83 ? 7.311 9.193 4.010 1.00 92.88 83 ILE A O 1
ATOM 683 N N . PHE A 1 84 ? 6.802 9.137 1.819 1.00 91.00 84 PHE A N 1
ATOM 684 C CA . PHE A 1 84 ? 5.756 10.150 1.892 1.00 91.00 84 PHE A CA 1
ATOM 685 C C . PHE A 1 84 ? 4.624 9.728 2.838 1.00 91.00 84 PHE A C 1
ATOM 687 O O . PHE A 1 84 ? 4.211 10.510 3.692 1.00 91.00 84 PHE A O 1
ATOM 694 N N . SER A 1 85 ? 4.172 8.477 2.732 1.00 89.06 85 SER A N 1
ATOM 695 C CA . SER A 1 85 ? 3.145 7.908 3.605 1.00 89.06 85 SER A CA 1
ATOM 696 C C . SER A 1 85 ? 3.605 7.867 5.060 1.00 89.06 85 SER A C 1
ATOM 698 O O . SER A 1 85 ? 2.870 8.314 5.934 1.00 89.06 85 SER A O 1
ATOM 700 N N . TYR A 1 86 ? 4.819 7.391 5.340 1.00 88.25 86 TYR A N 1
ATOM 701 C CA . TYR A 1 86 ? 5.340 7.313 6.704 1.00 88.25 86 TYR A CA 1
ATOM 702 C C . TYR A 1 86 ? 5.451 8.700 7.337 1.00 88.25 86 TYR A C 1
ATOM 704 O O . TYR A 1 86 ? 4.946 8.919 8.435 1.00 88.25 86 TYR A O 1
ATOM 712 N N . VAL A 1 87 ? 6.047 9.662 6.627 1.00 89.25 87 VAL A N 1
ATOM 713 C CA . VAL A 1 87 ? 6.209 11.025 7.145 1.00 89.25 87 VAL A CA 1
ATOM 714 C C . VAL A 1 87 ? 4.853 11.694 7.370 1.00 89.25 87 VAL A C 1
ATOM 716 O O . VAL A 1 87 ? 4.619 12.269 8.435 1.00 89.25 87 VAL A O 1
ATOM 719 N N . GLY A 1 88 ? 3.945 11.580 6.398 1.00 84.81 88 GLY A N 1
ATOM 720 C CA . GLY A 1 88 ? 2.601 12.141 6.495 1.00 84.81 88 GLY A CA 1
ATOM 721 C C . GLY A 1 88 ? 1.804 11.546 7.655 1.00 84.81 88 GLY A C 1
ATOM 722 O O . GLY A 1 88 ? 1.277 12.294 8.476 1.00 84.81 88 GLY A O 1
ATOM 723 N N . ASN A 1 89 ? 1.763 10.215 7.761 1.00 83.19 89 ASN A N 1
ATOM 724 C CA . ASN A 1 89 ? 0.953 9.519 8.760 1.00 83.19 89 ASN A CA 1
ATOM 725 C C . ASN A 1 89 ? 1.544 9.567 10.172 1.00 83.19 89 ASN A C 1
ATOM 727 O O . ASN A 1 89 ? 0.774 9.592 11.128 1.00 83.19 89 ASN A O 1
ATOM 731 N N . TYR A 1 90 ? 2.870 9.589 10.321 1.00 80.88 90 TYR A N 1
ATOM 732 C CA . TYR A 1 90 ? 3.512 9.543 11.636 1.00 80.88 90 TYR A CA 1
ATOM 733 C C . TYR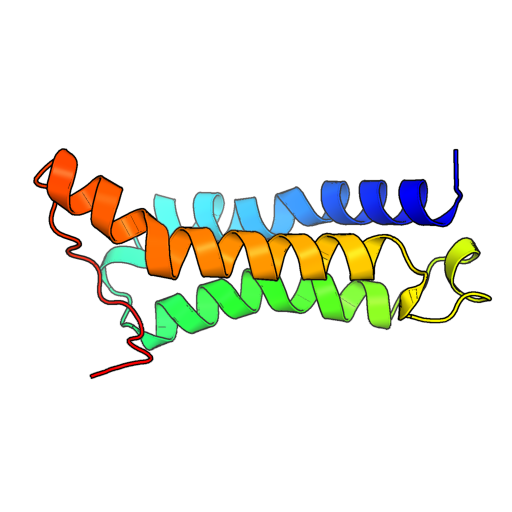 A 1 90 ? 3.755 10.933 12.236 1.00 80.88 90 TYR A C 1
ATOM 735 O O . TYR A 1 90 ? 3.479 11.151 13.412 1.00 80.88 90 TYR A O 1
ATOM 743 N N . PHE A 1 91 ? 4.263 11.887 11.448 1.00 80.50 91 PHE A N 1
ATOM 744 C CA . PHE A 1 91 ? 4.665 13.198 11.976 1.00 80.50 91 PHE A CA 1
ATOM 745 C C . PHE A 1 91 ? 3.614 14.286 11.744 1.00 80.50 91 PHE A C 1
ATOM 747 O O . PHE A 1 91 ? 3.426 15.153 12.597 1.00 80.50 91 PHE A O 1
ATOM 754 N N . TRP A 1 92 ? 2.931 14.275 10.595 1.00 76.06 92 TRP A N 1
ATOM 755 C CA . TRP A 1 92 ? 2.059 15.393 10.213 1.00 76.06 92 TRP A CA 1
ATOM 756 C C . TRP A 1 92 ? 0.624 15.247 10.738 1.00 76.06 92 TRP A C 1
ATOM 758 O O . TRP A 1 92 ? -0.019 16.241 11.070 1.00 76.06 92 TRP A O 1
ATOM 768 N N . THR A 1 93 ? 0.108 14.029 10.884 1.00 73.62 93 THR A N 1
ATOM 769 C CA . THR A 1 93 ? -1.265 13.791 11.373 1.00 73.62 93 THR A CA 1
ATOM 770 C C . THR A 1 93 ? -1.548 14.448 12.724 1.00 73.62 93 THR A C 1
ATOM 772 O O . THR A 1 93 ? -2.625 15.013 12.901 1.00 73.62 93 THR A O 1
ATOM 775 N N . HIS A 1 94 ? -0.578 14.480 13.644 1.00 70.38 94 HIS A N 1
ATOM 776 C CA . HIS A 1 94 ? -0.733 15.161 14.933 1.00 70.38 94 HIS A CA 1
ATOM 777 C C . HIS A 1 94 ? -1.051 16.655 14.770 1.00 70.38 94 HIS A C 1
ATOM 779 O O . HIS A 1 94 ? -1.901 17.184 15.483 1.00 70.38 94 HIS A O 1
ATOM 785 N N . TYR A 1 95 ? -0.428 17.337 13.802 1.00 65.75 95 TYR A N 1
ATOM 786 C CA . TYR A 1 95 ? -0.745 18.736 13.507 1.00 65.75 95 TYR A CA 1
ATOM 787 C C . TYR A 1 95 ? -2.193 18.895 13.033 1.00 65.75 95 TYR A C 1
ATOM 789 O O . TYR A 1 95 ? -2.882 19.796 13.501 1.00 65.75 95 TYR A O 1
ATOM 797 N N . PHE A 1 96 ? -2.684 18.002 12.167 1.00 62.50 96 PHE A N 1
ATOM 798 C CA . PHE A 1 96 ? -4.079 18.031 11.714 1.00 62.50 96 PHE A CA 1
ATOM 799 C C . PHE A 1 96 ? -5.067 17.804 12.862 1.00 62.50 96 PHE A C 1
ATOM 801 O O . PHE A 1 96 ? -6.005 18.583 13.017 1.00 62.50 96 PHE A O 1
ATOM 808 N N . PHE A 1 97 ? -4.844 16.785 13.693 1.00 67.38 97 PHE A N 1
ATOM 809 C CA . PHE A 1 97 ? -5.736 16.464 14.810 1.00 67.38 97 PHE A CA 1
ATOM 810 C C . PHE A 1 97 ? -5.738 17.550 15.892 1.00 67.38 97 PHE A C 1
ATOM 812 O O . PHE A 1 97 ? -6.802 17.919 16.384 1.00 67.38 97 PHE A O 1
ATOM 819 N N . THR A 1 98 ? -4.574 18.129 16.200 1.00 68.75 98 THR A N 1
ATOM 820 C CA . THR A 1 98 ? -4.448 19.178 17.228 1.00 68.75 98 THR A CA 1
ATOM 821 C C . THR A 1 98 ? -5.062 20.500 16.774 1.00 68.75 98 THR A C 1
ATOM 823 O O . THR A 1 98 ? -5.739 21.162 17.555 1.00 68.75 98 THR A O 1
ATOM 826 N N . VAL A 1 99 ? -4.860 20.886 15.510 1.00 74.81 99 VAL A N 1
ATOM 827 C CA . VAL A 1 99 ? -5.396 22.147 14.972 1.00 74.81 99 VAL A CA 1
ATOM 828 C C . VAL A 1 99 ? -6.907 22.064 14.740 1.00 74.81 99 VAL A C 1
ATOM 830 O O . VAL A 1 99 ? -7.609 23.045 14.967 1.00 74.81 99 VAL A O 1
ATOM 833 N N . LEU A 1 100 ? -7.422 20.906 14.313 1.00 70.62 100 LEU A N 1
ATOM 834 C CA . LEU A 1 100 ? -8.853 20.702 14.045 1.00 70.62 100 LEU A CA 1
ATOM 835 C C . LEU A 1 100 ? -9.647 20.208 15.266 1.00 70.62 100 LEU A C 1
ATOM 837 O O . LEU A 1 100 ? -10.866 20.091 15.182 1.00 70.62 100 LEU A O 1
ATOM 841 N N . GLY A 1 101 ? -8.980 19.902 16.385 1.00 71.88 101 GLY A N 1
ATOM 842 C CA . GLY A 1 101 ? -9.616 19.380 17.599 1.00 71.88 101 GLY A CA 1
ATOM 843 C C . GLY A 1 101 ? -10.262 17.998 17.426 1.00 71.88 101 GLY A C 1
ATOM 844 O O . GLY A 1 101 ? -11.206 17.670 18.141 1.00 71.88 101 GLY A O 1
ATOM 845 N N . ALA A 1 102 ? -9.798 17.200 16.462 1.00 73.50 102 ALA A N 1
ATOM 846 C CA . ALA A 1 102 ? -10.366 15.892 16.151 1.00 73.50 102 ALA A CA 1
ATOM 847 C C . ALA A 1 102 ? -9.589 14.769 16.855 1.00 73.50 102 ALA A C 1
ATOM 849 O O . ALA A 1 102 ? -8.361 14.741 16.818 1.00 73.50 102 ALA A O 1
ATOM 850 N N . SER A 1 103 ? -10.306 13.811 17.445 1.00 70.38 103 SER A N 1
ATOM 851 C CA . SER A 1 103 ? -9.725 12.611 18.062 1.00 70.38 103 SER A CA 1
ATOM 852 C C . SER A 1 103 ? -9.911 11.401 17.151 1.00 70.38 103 SER A C 1
ATOM 854 O O . SER A 1 103 ? -11.001 11.178 16.624 1.00 70.38 103 SER A O 1
ATOM 856 N N . TYR A 1 104 ? -8.859 10.601 16.974 1.00 70.88 104 TYR A N 1
ATOM 857 C CA . TYR A 1 104 ? -8.931 9.361 16.203 1.00 70.88 104 TYR A CA 1
ATOM 858 C C . TYR A 1 104 ? -9.632 8.276 17.031 1.00 70.88 104 TYR A C 1
ATOM 860 O O . TYR A 1 104 ? -9.163 7.919 18.109 1.00 70.88 104 TYR A O 1
ATOM 868 N N . THR A 1 105 ? -10.770 7.780 16.547 1.00 72.94 105 THR A N 1
ATOM 869 C CA . THR A 1 105 ? -11.610 6.796 17.253 1.00 72.94 105 THR A CA 1
ATOM 870 C C . THR A 1 105 ? -11.416 5.365 16.766 1.00 72.94 105 THR A C 1
ATOM 872 O O . THR A 1 105 ? -11.901 4.435 17.404 1.00 72.94 105 THR A O 1
ATOM 875 N N . PHE A 1 106 ? -10.723 5.173 15.643 1.00 75.69 106 PHE A N 1
ATOM 876 C CA . PHE A 1 106 ? -10.488 3.844 15.100 1.00 75.69 106 PHE A CA 1
ATOM 877 C C . PHE A 1 106 ? -9.330 3.145 15.823 1.00 75.69 106 PHE A C 1
ATOM 879 O O . PHE A 1 106 ? -8.320 3.781 16.141 1.00 75.69 106 PHE A O 1
ATOM 886 N N . PRO A 1 107 ? -9.431 1.826 16.046 1.00 76.31 107 PRO A N 1
ATOM 887 C CA . PRO A 1 107 ? -8.298 1.040 16.507 1.00 76.31 107 PRO A CA 1
ATOM 888 C C . PRO A 1 107 ? -7.205 1.064 15.428 1.00 76.31 107 PRO A C 1
ATOM 890 O O . PRO A 1 107 ? -7.463 0.790 14.255 1.00 76.31 107 PRO A O 1
ATOM 893 N N . SER A 1 108 ? -5.978 1.430 15.800 1.00 73.12 108 SER A N 1
ATOM 894 C CA . SER A 1 108 ? -4.837 1.456 14.877 1.00 73.12 108 SER A CA 1
ATOM 895 C C . SER A 1 108 ? -3.616 0.817 15.508 1.00 73.12 108 SER A C 1
ATOM 897 O O . SER A 1 108 ? -3.350 0.999 16.691 1.00 73.12 108 SER A O 1
ATOM 899 N N . TRP A 1 109 ? -2.853 0.091 14.692 1.00 76.31 109 TRP A N 1
ATOM 900 C CA . TRP A 1 109 ? -1.624 -0.537 15.149 1.00 76.31 109 TRP A CA 1
ATOM 901 C C . TRP A 1 109 ? -0.619 0.519 15.622 1.00 76.31 109 TRP A C 1
ATOM 903 O O . TRP A 1 109 ? -0.166 1.359 14.837 1.00 76.31 109 TRP A O 1
ATOM 913 N N . ARG A 1 110 ? -0.242 0.464 16.901 1.00 74.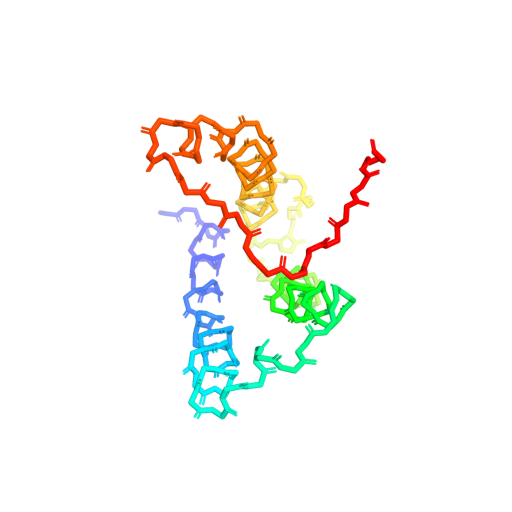62 110 ARG A N 1
ATOM 914 C CA . ARG A 1 110 ? 0.719 1.398 17.498 1.00 74.62 110 ARG A CA 1
ATOM 915 C C . ARG A 1 110 ? 2.107 0.765 17.489 1.00 74.62 110 ARG A C 1
ATOM 917 O O . ARG A 1 110 ? 2.335 -0.271 18.101 1.00 74.62 110 ARG A O 1
ATOM 924 N N . MET A 1 111 ? 3.046 1.390 16.779 1.00 68.06 111 MET A N 1
ATOM 925 C CA . MET A 1 111 ? 4.455 0.967 16.788 1.00 68.06 111 MET A CA 1
ATOM 926 C C . MET A 1 111 ? 5.202 1.414 18.050 1.00 68.06 111 MET A C 1
ATOM 928 O O . MET A 1 111 ? 6.184 0.782 18.423 1.00 68.06 111 MET A O 1
ATOM 932 N N . ASN A 1 112 ? 4.751 2.494 18.692 1.00 63.41 112 ASN A N 1
ATOM 933 C CA . ASN A 1 112 ? 5.322 3.013 19.930 1.00 63.41 112 ASN A CA 1
ATOM 934 C C . ASN A 1 112 ? 4.245 3.056 21.022 1.00 63.41 112 ASN A C 1
ATOM 936 O O . ASN A 1 112 ? 3.085 3.343 20.714 1.00 63.41 112 ASN A O 1
ATOM 940 N N . ASN A 1 113 ? 4.652 2.765 22.260 1.00 52.53 113 ASN A N 1
ATOM 941 C CA . ASN A 1 113 ? 3.786 2.742 23.443 1.00 52.53 113 ASN A CA 1
ATOM 942 C C . ASN A 1 113 ? 3.434 4.158 23.918 1.00 52.53 113 ASN A C 1
ATOM 944 O O . ASN A 1 113 ? 4.352 5.013 23.907 1.00 52.53 113 ASN A O 1
#

InterPro domains:
  IPR020532 Cycloeucalenol cycloisomerase [PTHR35136] (2-113)